Protein AF-A0A7K2KRK4-F1 (afdb_monomer_lite)

Secondary structure (DSSP, 8-state):
--SSSEEEEEEEETTEEEEEEEEEEEEETTTEEEEEEEEES-EEEEEEEEEEEETTEEEEEEEEEEE--SS-S-HHHHHHHHHHHHHHHHHHHHHHHHHH-S---------

Structure (mmCIF, N/CA/C/O backbone):
data_AF-A0A7K2KRK4-F1
#
_entry.id   AF-A0A7K2KRK4-F1
#
loop_
_atom_site.group_PDB
_atom_site.id
_atom_site.type_symbol
_atom_site.label_atom_id
_atom_site.label_alt_id
_atom_site.label_comp_id
_atom_site.label_asym_id
_atom_site.label_entity_id
_atom_site.label_seq_id
_atom_site.pdbx_PDB_ins_code
_atom_site.Cartn_x
_atom_site.Cartn_y
_atom_site.Cartn_z
_atom_site.occupancy
_atom_site.B_iso_or_equiv
_atom_site.auth_seq_id
_atom_site.auth_comp_id
_atom_site.auth_asym_id
_atom_site.auth_atom_id
_atom_site.pdbx_PDB_model_num
ATOM 1 N N . GLN A 1 1 ? 9.416 -8.912 5.246 1.00 77.88 1 GLN A N 1
ATOM 2 C CA . GLN A 1 1 ? 9.826 -7.669 5.927 1.00 77.88 1 GLN A CA 1
ATOM 3 C C . GLN A 1 1 ? 11.284 -7.813 6.342 1.00 77.88 1 GLN A C 1
ATOM 5 O O . GLN A 1 1 ? 11.648 -8.891 6.801 1.00 77.88 1 GLN A O 1
ATOM 10 N N . ARG A 1 2 ? 12.119 -6.809 6.053 1.00 87.75 2 ARG A N 1
ATOM 11 C CA . ARG A 1 2 ? 13.573 -6.811 6.302 1.00 87.75 2 ARG A CA 1
ATOM 12 C C . ARG A 1 2 ? 13.912 -6.095 7.614 1.00 87.75 2 ARG A C 1
ATOM 14 O O . ARG A 1 2 ? 14.716 -6.612 8.379 1.00 87.75 2 ARG A O 1
ATOM 21 N N . THR A 1 3 ? 13.271 -4.956 7.872 1.00 89.94 3 THR A N 1
ATOM 22 C CA . THR A 1 3 ? 13.334 -4.176 9.124 1.00 89.94 3 THR A CA 1
ATOM 23 C C . THR A 1 3 ? 11.935 -3.643 9.462 1.00 89.94 3 THR A C 1
ATOM 25 O O . THR A 1 3 ? 10.981 -3.962 8.750 1.00 89.94 3 THR A O 1
ATOM 28 N N . ASP A 1 4 ? 11.782 -2.832 10.512 1.00 87.56 4 ASP A N 1
ATOM 29 C CA . ASP A 1 4 ? 10.490 -2.215 10.858 1.00 87.56 4 ASP A CA 1
ATOM 30 C C . ASP A 1 4 ? 9.912 -1.383 9.700 1.00 87.56 4 ASP A C 1
ATOM 32 O O . ASP A 1 4 ? 8.710 -1.444 9.455 1.00 87.56 4 ASP A O 1
ATOM 36 N N . THR A 1 5 ? 10.764 -0.709 8.920 1.00 92.31 5 THR A N 1
ATOM 37 C CA . THR A 1 5 ? 10.344 0.149 7.800 1.00 92.31 5 THR A CA 1
ATOM 38 C C . THR A 1 5 ? 10.659 -0.425 6.421 1.00 92.31 5 THR A C 1
ATOM 40 O O . THR A 1 5 ? 10.017 -0.043 5.448 1.00 92.31 5 THR A O 1
ATOM 43 N N . MET A 1 6 ? 11.597 -1.368 6.289 1.00 95.00 6 MET A N 1
ATOM 44 C CA . MET A 1 6 ? 11.993 -1.904 4.982 1.00 95.00 6 MET A CA 1
ATOM 45 C C . MET A 1 6 ? 11.315 -3.234 4.670 1.00 95.00 6 MET A C 1
ATOM 47 O O . MET A 1 6 ? 11.323 -4.197 5.448 1.00 95.00 6 MET A O 1
ATOM 51 N N . THR A 1 7 ? 10.774 -3.327 3.463 1.00 94.38 7 THR A N 1
ATOM 52 C CA . THR A 1 7 ? 10.043 -4.481 2.951 1.00 94.38 7 THR A CA 1
ATOM 53 C C . THR A 1 7 ? 10.620 -4.939 1.617 1.00 94.38 7 THR A C 1
ATOM 55 O O . THR A 1 7 ? 11.178 -4.161 0.854 1.00 94.38 7 THR A O 1
ATOM 58 N N . HIS A 1 8 ? 10.503 -6.238 1.361 1.00 95.00 8 HIS A N 1
ATOM 59 C CA . HIS A 1 8 ? 10.961 -6.874 0.135 1.00 95.00 8 HIS A CA 1
ATOM 60 C C . HIS A 1 8 ? 9.767 -7.587 -0.490 1.00 95.00 8 HIS A C 1
ATOM 62 O O . HIS A 1 8 ? 9.076 -8.335 0.213 1.00 95.00 8 HIS A O 1
ATOM 68 N N . TRP A 1 9 ? 9.529 -7.341 -1.773 1.00 93.38 9 TRP A N 1
ATOM 69 C CA . TRP A 1 9 ? 8.325 -7.751 -2.479 1.00 93.38 9 TRP A CA 1
ATOM 70 C C . TRP A 1 9 ? 8.657 -8.527 -3.743 1.00 93.38 9 TRP A C 1
ATOM 72 O O . TRP A 1 9 ? 9.489 -8.111 -4.540 1.00 93.38 9 TRP A O 1
ATOM 82 N N . VAL A 1 10 ? 7.913 -9.614 -3.945 1.00 92.50 10 VAL A N 1
ATOM 83 C CA . VAL A 1 10 ? 7.863 -10.369 -5.198 1.00 92.50 10 VAL A CA 1
ATOM 84 C C . VAL A 1 10 ? 6.410 -10.365 -5.659 1.00 92.50 10 VAL A C 1
ATOM 86 O O . VAL A 1 10 ? 5.549 -10.990 -5.037 1.00 92.50 10 VAL A O 1
ATOM 89 N N . ALA A 1 11 ? 6.119 -9.633 -6.729 1.00 87.38 11 ALA A N 1
ATOM 90 C CA . ALA A 1 11 ? 4.774 -9.447 -7.259 1.00 87.38 11 ALA A CA 1
ATOM 91 C C . ALA A 1 11 ? 4.659 -10.041 -8.663 1.00 87.38 11 ALA A C 1
ATOM 93 O O . ALA A 1 11 ? 5.544 -9.874 -9.494 1.00 87.38 11 ALA A O 1
ATOM 94 N N . LYS A 1 12 ? 3.543 -10.711 -8.964 1.00 85.88 12 LYS A N 1
ATOM 95 C CA . LYS A 1 12 ? 3.244 -11.178 -10.323 1.00 85.88 12 LYS A CA 1
ATOM 96 C C . LYS A 1 12 ? 2.187 -10.281 -10.951 1.00 85.88 12 LYS A C 1
ATOM 98 O O . LYS A 1 12 ? 1.047 -10.291 -10.495 1.00 85.88 12 LYS A O 1
ATOM 103 N N . VAL A 1 13 ? 2.547 -9.546 -11.999 1.00 78.12 13 VAL A N 1
ATOM 104 C CA . VAL A 1 13 ? 1.663 -8.621 -12.722 1.00 78.12 13 VAL A CA 1
ATOM 105 C C . VAL A 1 13 ? 1.609 -9.024 -14.188 1.00 78.12 13 VAL A C 1
ATOM 107 O O . VAL A 1 13 ? 2.634 -9.141 -14.851 1.00 78.12 13 VAL A O 1
ATOM 110 N N . GLY A 1 14 ? 0.408 -9.295 -14.709 1.00 75.12 14 GLY A N 1
ATOM 111 C CA . GLY A 1 14 ? 0.236 -9.638 -16.128 1.00 75.12 14 GLY A CA 1
ATOM 112 C C . GLY A 1 14 ? 1.020 -10.877 -16.591 1.00 75.12 14 GLY A C 1
ATOM 113 O O . GLY A 1 14 ? 1.342 -10.990 -17.765 1.00 75.12 14 GLY A O 1
ATOM 114 N N . GLY A 1 15 ? 1.352 -11.798 -15.678 1.00 80.31 15 GLY A N 1
ATOM 115 C CA . GLY A 1 15 ? 2.170 -12.980 -15.976 1.00 80.31 15 GLY A CA 1
ATOM 116 C C . GLY A 1 15 ? 3.673 -12.796 -15.746 1.00 80.31 15 GLY A C 1
ATOM 117 O O . GLY A 1 15 ? 4.375 -13.800 -15.664 1.00 80.31 15 GLY A O 1
ATOM 118 N N . VAL A 1 16 ? 4.138 -11.560 -15.558 1.00 82.12 16 VAL A N 1
ATOM 119 C CA . VAL A 1 16 ? 5.539 -11.215 -15.290 1.00 82.12 16 VAL A CA 1
ATOM 120 C C . VAL A 1 16 ? 5.762 -11.112 -13.785 1.00 82.12 16 VAL A C 1
ATOM 122 O O . VAL A 1 16 ? 4.971 -10.484 -13.082 1.00 82.12 16 VAL A O 1
ATOM 125 N N . THR A 1 17 ? 6.821 -11.742 -13.287 1.00 88.12 17 THR A N 1
ATOM 126 C CA . THR A 1 17 ? 7.272 -11.562 -11.902 1.00 88.12 17 THR A CA 1
ATOM 127 C C . THR A 1 17 ? 8.155 -10.326 -11.825 1.00 88.12 17 THR A C 1
ATOM 129 O O . THR A 1 17 ? 8.987 -10.123 -12.703 1.00 88.12 17 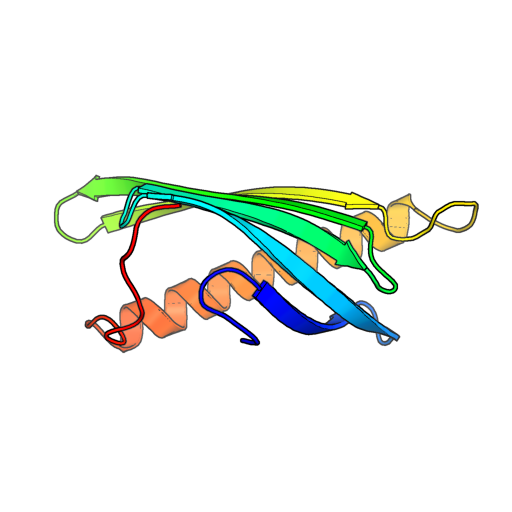THR A O 1
ATOM 132 N N . LYS A 1 18 ? 7.942 -9.516 -10.792 1.00 86.38 18 LYS A N 1
ATOM 133 C CA . LYS A 1 18 ? 8.657 -8.284 -10.495 1.00 86.38 18 LYS A CA 1
ATOM 134 C C . LYS A 1 18 ? 9.117 -8.296 -9.050 1.00 86.38 18 LYS A C 1
ATOM 136 O O . LYS A 1 18 ? 8.319 -8.605 -8.162 1.00 86.38 18 LYS A O 1
ATOM 141 N N . GLU A 1 19 ? 10.371 -7.943 -8.829 1.00 92.38 19 GLU A N 1
ATOM 142 C CA . GLU A 1 19 ? 10.978 -7.895 -7.502 1.00 92.38 19 GLU A CA 1
ATOM 143 C C . GLU A 1 19 ? 11.457 -6.480 -7.168 1.00 92.38 19 GLU A C 1
ATOM 145 O O . GLU A 1 19 ? 12.053 -5.797 -8.006 1.00 92.38 19 GLU A O 1
ATOM 150 N N . PHE A 1 20 ? 11.154 -6.014 -5.955 1.00 92.50 20 PHE A N 1
ATOM 151 C CA . PHE A 1 20 ? 11.566 -4.692 -5.488 1.00 92.50 20 PHE A CA 1
ATOM 152 C C . PHE A 1 20 ? 11.638 -4.596 -3.962 1.00 92.50 20 PHE A C 1
ATOM 154 O O . PHE A 1 20 ? 10.990 -5.346 -3.225 1.00 92.50 20 PHE A O 1
ATOM 161 N N . GLU A 1 21 ? 12.429 -3.641 -3.485 1.00 96.19 21 GLU A N 1
ATOM 162 C CA . GLU A 1 21 ? 12.479 -3.224 -2.088 1.00 96.19 21 GLU A CA 1
ATOM 163 C C . GLU A 1 21 ? 11.747 -1.898 -1.914 1.00 96.19 21 GLU A C 1
ATOM 165 O O . GLU A 1 21 ? 11.833 -1.016 -2.766 1.00 96.19 21 GLU A O 1
ATOM 170 N N . ALA A 1 22 ? 11.035 -1.752 -0.802 1.00 96.75 22 ALA A N 1
ATOM 171 C CA . ALA A 1 22 ? 10.307 -0.538 -0.464 1.00 96.75 22 ALA A CA 1
ATOM 172 C C . ALA A 1 22 ? 10.524 -0.165 1.001 1.00 96.75 22 ALA A C 1
ATOM 174 O O . ALA A 1 22 ? 10.628 -1.040 1.865 1.00 96.75 22 ALA A O 1
ATOM 175 N N . GLU A 1 23 ? 10.541 1.131 1.270 1.00 97.12 23 GLU A N 1
ATOM 176 C CA . GLU A 1 23 ? 10.613 1.704 2.608 1.00 97.12 23 GLU A CA 1
ATOM 177 C C . GLU A 1 23 ? 9.293 2.382 2.965 1.00 97.12 23 GLU A C 1
ATOM 179 O O . GLU A 1 23 ? 8.729 3.124 2.160 1.00 97.12 23 GLU A O 1
ATOM 184 N N . ILE A 1 24 ? 8.815 2.123 4.180 1.00 96.94 24 ILE A N 1
ATOM 185 C CA . ILE A 1 24 ? 7.737 2.865 4.827 1.00 96.94 24 ILE A CA 1
ATOM 186 C C . ILE A 1 24 ? 8.316 4.209 5.262 1.00 96.94 24 ILE A C 1
ATOM 188 O O . ILE A 1 24 ? 9.190 4.256 6.125 1.00 96.94 24 ILE A O 1
ATOM 192 N N . THR A 1 25 ? 7.833 5.286 4.650 1.00 97.62 25 THR A N 1
ATOM 193 C CA . THR A 1 25 ? 8.299 6.657 4.899 1.00 97.62 25 THR A CA 1
ATOM 194 C C . THR A 1 25 ? 7.469 7.382 5.949 1.00 97.62 25 THR A C 1
ATOM 196 O O . THR A 1 25 ? 7.942 8.355 6.521 1.00 97.62 25 THR A O 1
ATOM 199 N N . GLU A 1 26 ? 6.243 6.919 6.194 1.00 96.81 26 GLU A N 1
ATOM 200 C CA . GLU A 1 26 ? 5.390 7.398 7.276 1.00 96.81 26 GLU A CA 1
ATOM 201 C C . GLU A 1 26 ? 4.466 6.267 7.722 1.00 96.81 26 GLU A C 1
ATOM 203 O O . GLU A 1 26 ? 3.866 5.571 6.891 1.00 96.81 26 GLU A O 1
ATOM 208 N N . GLN A 1 27 ? 4.314 6.119 9.033 1.00 95.81 27 GLN A N 1
ATOM 209 C CA . GLN A 1 27 ? 3.294 5.268 9.622 1.00 95.81 27 GLN A CA 1
ATOM 210 C C . GLN A 1 27 ? 2.649 6.002 10.787 1.00 95.81 27 GLN A C 1
ATOM 212 O O . GLN A 1 27 ? 3.312 6.332 11.763 1.00 95.81 27 GLN A O 1
ATOM 217 N N . ILE A 1 28 ? 1.337 6.179 10.700 1.00 95.62 28 ILE A N 1
ATOM 218 C CA . ILE A 1 28 ? 0.498 6.629 11.804 1.00 95.62 28 ILE A CA 1
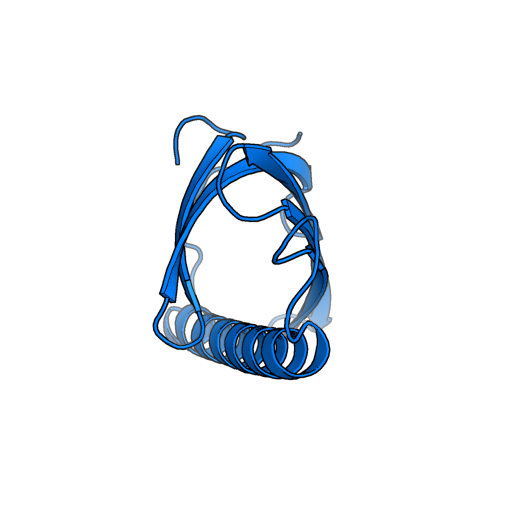ATOM 219 C C . ILE A 1 28 ? -0.521 5.511 12.034 1.00 95.62 28 ILE A C 1
ATOM 221 O O . ILE A 1 28 ? -1.362 5.269 11.154 1.00 95.62 28 ILE A O 1
ATOM 225 N N . PRO A 1 29 ? -0.425 4.769 13.155 1.00 91.69 29 PRO A N 1
ATOM 226 C CA . PRO A 1 29 ? -1.322 3.659 13.447 1.00 91.69 29 PRO A CA 1
ATOM 227 C C . PRO A 1 29 ? -2.790 4.045 13.269 1.00 91.69 29 PRO A C 1
ATOM 229 O O . PRO A 1 29 ? -3.215 5.115 13.682 1.00 91.69 29 PRO A O 1
ATOM 232 N N . ASP A 1 30 ? -3.560 3.160 12.637 1.00 89.62 30 ASP A N 1
ATOM 233 C CA . ASP A 1 30 ? -4.994 3.333 12.371 1.00 89.62 30 ASP A CA 1
ATOM 234 C C . ASP A 1 30 ? -5.374 4.538 11.473 1.00 89.62 30 ASP A C 1
ATOM 236 O O . ASP A 1 30 ? -6.561 4.738 11.204 1.00 89.62 30 ASP A O 1
ATOM 240 N N . GLU A 1 31 ? -4.400 5.285 10.933 1.00 94.69 31 GLU A N 1
ATOM 241 C CA . GLU A 1 31 ? -4.635 6.475 10.102 1.00 94.69 31 GLU A CA 1
ATOM 242 C C . GLU A 1 31 ? -3.995 6.380 8.714 1.00 94.69 31 GLU A C 1
ATOM 244 O O . GLU A 1 31 ? -4.685 6.558 7.701 1.00 94.69 31 GLU A O 1
ATOM 249 N N . ARG A 1 32 ? -2.687 6.098 8.633 1.00 96.38 32 ARG A N 1
ATOM 250 C CA . ARG A 1 32 ? -1.940 6.185 7.371 1.00 96.38 32 ARG A CA 1
ATOM 251 C C . ARG A 1 32 ? -0.686 5.318 7.349 1.00 96.38 32 ARG A C 1
ATOM 253 O O . ARG A 1 32 ? 0.035 5.221 8.334 1.00 96.38 32 ARG A O 1
ATOM 260 N N . VAL A 1 33 ? -0.397 4.749 6.180 1.00 97.25 33 VAL A N 1
ATOM 261 C CA . VAL A 1 33 ? 0.921 4.191 5.848 1.00 97.25 33 VAL A CA 1
ATOM 262 C C . VAL A 1 33 ? 1.324 4.703 4.470 1.00 97.25 33 VAL A C 1
ATOM 264 O O . VAL A 1 33 ? 0.567 4.537 3.510 1.00 97.25 33 VAL A O 1
ATOM 267 N N . ALA A 1 34 ? 2.496 5.324 4.369 1.00 98.00 34 ALA A N 1
ATOM 268 C CA . ALA A 1 34 ? 3.088 5.776 3.115 1.00 98.00 34 ALA A CA 1
ATOM 269 C C . ALA A 1 34 ? 4.408 5.048 2.852 1.00 98.00 34 ALA A C 1
ATOM 271 O O . ALA A 1 34 ? 5.122 4.681 3.784 1.00 98.00 34 ALA A O 1
ATOM 272 N N . TRP A 1 35 ? 4.724 4.822 1.580 1.00 97.75 35 TRP A N 1
ATOM 273 C CA . TRP A 1 35 ? 5.948 4.136 1.182 1.00 97.75 35 TRP A CA 1
ATOM 274 C C . TRP A 1 35 ? 6.478 4.622 -0.164 1.00 97.75 35 TRP A C 1
ATOM 276 O O . TRP A 1 35 ? 5.754 5.225 -0.961 1.00 97.75 35 TRP A O 1
ATOM 286 N N . THR A 1 36 ? 7.736 4.279 -0.431 1.00 96.81 36 THR A N 1
ATOM 287 C CA . THR A 1 36 ? 8.389 4.425 -1.736 1.00 96.81 36 THR A CA 1
ATOM 288 C C . THR A 1 36 ? 9.284 3.223 -2.024 1.00 96.81 36 THR A C 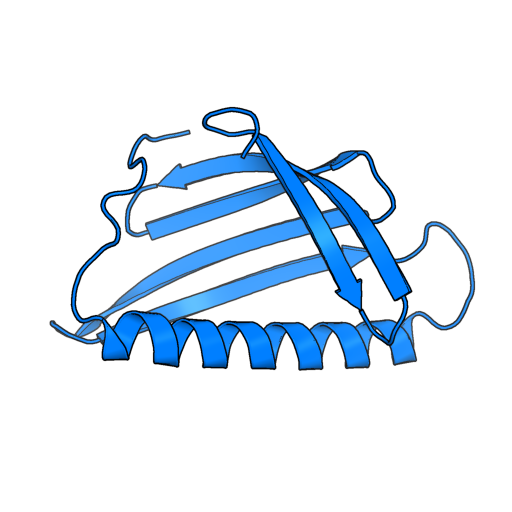1
ATOM 290 O O . THR A 1 36 ? 9.837 2.620 -1.102 1.00 96.81 36 THR A O 1
ATOM 293 N N . THR A 1 37 ? 9.445 2.858 -3.296 1.00 94.94 37 THR A N 1
ATOM 294 C CA . THR A 1 37 ? 10.483 1.909 -3.716 1.00 94.94 37 THR A CA 1
ATOM 295 C C . THR A 1 37 ? 11.869 2.475 -3.378 1.00 94.94 37 THR A C 1
ATOM 297 O O . THR A 1 37 ? 12.132 3.653 -3.610 1.00 94.94 37 THR A O 1
ATOM 300 N N . LEU A 1 38 ? 12.764 1.627 -2.867 1.00 94.81 38 LEU A N 1
ATOM 301 C CA . LEU A 1 38 ? 14.195 1.909 -2.721 1.00 94.81 38 LEU A CA 1
ATOM 302 C C . LEU A 1 38 ? 15.015 1.387 -3.908 1.00 94.81 38 LEU A C 1
ATOM 304 O O . LEU A 1 38 ? 15.952 2.040 -4.362 1.00 94.81 38 LEU A O 1
ATOM 308 N N . SER A 1 39 ? 14.706 0.175 -4.374 1.00 91.56 39 SER A N 1
ATOM 309 C CA . SER A 1 39 ? 15.411 -0.489 -5.471 1.00 91.56 39 SER A CA 1
ATOM 310 C C . SER A 1 39 ? 14.558 -1.587 -6.119 1.00 91.56 39 SER A C 1
ATOM 312 O O . SER A 1 39 ? 13.571 -2.039 -5.539 1.00 91.56 39 SER A O 1
ATOM 314 N N . GLY A 1 40 ? 14.952 -2.044 -7.309 1.00 88.62 40 GLY A N 1
ATOM 315 C CA . GLY A 1 40 ? 14.333 -3.179 -8.000 1.00 88.62 40 GLY A CA 1
ATOM 316 C C . GLY A 1 40 ? 13.762 -2.825 -9.367 1.00 88.62 40 GLY A C 1
ATOM 317 O O . GLY A 1 40 ? 14.139 -1.832 -9.980 1.00 88.62 40 GLY A O 1
ATOM 318 N N . GLU A 1 41 ? 12.863 -3.673 -9.858 1.00 86.00 41 GLU A N 1
ATOM 319 C CA . GLU A 1 41 ? 12.312 -3.582 -11.216 1.00 86.00 41 GLU A CA 1
ATOM 320 C C . GLU A 1 41 ? 11.107 -2.642 -11.355 1.00 86.00 41 GLU A C 1
ATOM 322 O O . GLU A 1 41 ? 10.540 -2.544 -12.443 1.00 86.00 41 GLU A O 1
ATOM 327 N N . VAL A 1 42 ? 10.645 -2.041 -10.258 1.00 84.06 42 VAL A N 1
ATOM 328 C CA . VAL A 1 42 ? 9.393 -1.278 -10.201 1.00 84.06 42 VAL A CA 1
ATOM 329 C C . VAL A 1 42 ? 9.604 -0.009 -9.397 1.00 84.06 42 VAL A C 1
ATOM 331 O O . VAL A 1 42 ? 9.872 -0.085 -8.199 1.00 84.06 42 VAL A O 1
ATOM 334 N N . GLU A 1 43 ? 9.374 1.144 -10.013 1.00 88.12 43 GLU A N 1
ATOM 335 C CA . GLU A 1 43 ? 9.306 2.411 -9.298 1.00 88.12 43 GLU A CA 1
ATOM 336 C C . GLU A 1 43 ? 7.850 2.692 -8.922 1.00 88.12 43 GLU A C 1
ATOM 338 O O . GLU A 1 43 ? 6.968 2.813 -9.773 1.00 88.12 43 GLU A O 1
ATOM 343 N N . GLN A 1 44 ? 7.568 2.713 -7.622 1.00 90.31 44 GLN A N 1
ATOM 344 C CA . GLN A 1 44 ? 6.247 3.039 -7.115 1.00 90.31 44 GLN A CA 1
ATOM 345 C C . GLN A 1 44 ? 6.333 3.803 -5.801 1.00 90.31 44 GLN A C 1
ATOM 347 O O . GLN A 1 44 ? 7.232 3.595 -4.983 1.00 90.31 44 GLN A O 1
ATOM 352 N N . ALA A 1 45 ? 5.332 4.636 -5.576 1.00 95.31 45 ALA A N 1
ATOM 353 C CA . ALA A 1 45 ? 5.089 5.259 -4.293 1.00 95.31 45 ALA A CA 1
ATOM 354 C C . ALA A 1 45 ? 3.598 5.195 -4.005 1.00 95.31 45 ALA A C 1
ATOM 356 O O . ALA A 1 45 ? 2.762 5.276 -4.906 1.00 95.31 45 ALA A O 1
ATOM 357 N N . GLY A 1 46 ? 3.245 5.037 -2.742 1.00 96.25 46 GLY A N 1
ATOM 358 C CA . GLY A 1 46 ? 1.850 4.898 -2.385 1.00 96.25 46 GLY A CA 1
ATOM 359 C C . GLY A 1 46 ? 1.554 5.380 -0.991 1.00 96.25 46 GLY A C 1
ATOM 360 O O . GLY A 1 46 ? 2.429 5.530 -0.141 1.00 96.25 46 GLY A O 1
ATOM 361 N N . VAL A 1 47 ? 0.272 5.626 -0.780 1.00 98.06 47 VAL A N 1
ATOM 362 C CA . VAL A 1 47 ? -0.286 5.885 0.532 1.00 98.06 47 VAL A CA 1
ATOM 363 C C . VAL A 1 47 ? -1.594 5.129 0.664 1.00 98.06 47 VAL A C 1
ATOM 365 O O . VAL A 1 47 ? -2.475 5.203 -0.198 1.00 98.06 47 VAL A O 1
ATOM 368 N N . VAL A 1 48 ? -1.727 4.416 1.775 1.00 97.38 48 VAL A N 1
ATOM 369 C CA . VAL A 1 48 ? -3.009 3.911 2.247 1.00 97.38 48 VAL A CA 1
ATOM 370 C C . VAL A 1 48 ? -3.468 4.757 3.424 1.00 97.38 48 VAL A C 1
ATOM 372 O O . VAL A 1 48 ? -2.697 5.016 4.346 1.00 97.38 48 VAL A O 1
ATOM 375 N N . THR A 1 49 ? -4.720 5.201 3.388 1.00 97.62 49 THR A N 1
ATOM 376 C CA . THR A 1 49 ? -5.366 5.900 4.500 1.00 97.62 49 THR A CA 1
ATOM 377 C C . THR A 1 49 ? -6.579 5.131 4.990 1.00 97.62 49 THR A C 1
ATOM 379 O O . THR A 1 49 ? -7.296 4.477 4.220 1.00 97.62 49 THR A O 1
ATOM 382 N N . PHE A 1 50 ? -6.820 5.238 6.288 1.00 95.94 50 PHE A N 1
ATOM 383 C CA . PHE A 1 50 ? -7.914 4.593 6.987 1.00 95.94 50 PHE A CA 1
ATOM 384 C C . PHE A 1 50 ? -8.829 5.675 7.551 1.00 95.94 50 PHE A C 1
ATOM 386 O O . PHE A 1 50 ? -8.403 6.581 8.257 1.00 95.94 50 PHE A O 1
ATOM 393 N N . HIS A 1 51 ? -10.111 5.600 7.209 1.00 95.62 51 HIS A N 1
ATOM 394 C CA . HIS A 1 51 ? -11.106 6.556 7.673 1.00 95.62 51 HIS A CA 1
ATOM 395 C C . HIS A 1 51 ? -12.222 5.813 8.386 1.00 95.62 51 HIS A C 1
ATOM 397 O O . HIS A 1 51 ? -12.935 5.010 7.774 1.00 95.62 51 HIS A O 1
ATOM 403 N N . ARG A 1 52 ? -12.411 6.106 9.671 1.00 94.44 52 ARG A N 1
ATOM 404 C CA . ARG A 1 52 ? -13.572 5.625 10.416 1.00 94.44 52 ARG A CA 1
ATOM 405 C C . ARG A 1 52 ? -14.844 6.203 9.797 1.00 94.44 52 ARG A C 1
ATOM 407 O O . ARG A 1 52 ? -14.974 7.417 9.666 1.00 94.44 52 ARG A O 1
ATOM 414 N N . LEU A 1 53 ? -15.774 5.332 9.421 1.00 95.38 53 LEU A N 1
ATOM 415 C CA . LEU A 1 53 ? -17.113 5.728 8.983 1.00 95.38 53 LEU A CA 1
ATOM 416 C C . LEU A 1 53 ? -18.131 5.536 10.109 1.00 95.38 53 LEU A C 1
ATOM 418 O O . LEU A 1 53 ? -18.945 6.416 10.356 1.00 95.38 53 LEU A O 1
ATOM 422 N N . GLU A 1 54 ? -18.070 4.391 10.792 1.00 94.06 54 GLU A N 1
ATOM 423 C CA . GLU A 1 54 ? -18.954 4.000 11.899 1.00 94.06 54 GLU A CA 1
ATOM 424 C C . GLU A 1 54 ? -18.146 3.152 12.903 1.00 94.06 54 GLU A C 1
ATOM 426 O O . GLU A 1 54 ? -16.943 2.967 12.729 1.00 94.06 54 GLU A O 1
ATOM 431 N N . GLU A 1 55 ? -18.773 2.637 13.965 1.00 88.06 55 GLU A N 1
ATOM 432 C CA . GLU A 1 55 ? -18.088 1.820 14.984 1.00 88.06 55 GLU A CA 1
ATOM 433 C C . GLU A 1 55 ? -17.393 0.580 14.407 1.00 88.06 55 GLU A C 1
ATOM 435 O O . GLU A 1 55 ? -16.237 0.331 14.728 1.00 88.06 55 GLU A O 1
ATOM 440 N N . ASN A 1 56 ? -18.058 -0.130 13.492 1.00 87.31 56 ASN A N 1
ATOM 441 C CA . ASN A 1 56 ? -17.548 -1.355 12.868 1.00 87.31 56 ASN A CA 1
ATOM 442 C C . ASN A 1 56 ? -17.337 -1.186 11.356 1.00 87.31 56 ASN A C 1
ATOM 444 O O . ASN A 1 56 ? -17.507 -2.130 10.584 1.00 87.31 56 ASN A O 1
ATOM 448 N N . ARG A 1 57 ? -17.036 0.039 10.903 1.00 92.25 57 ARG A N 1
ATOM 449 C CA . ARG A 1 57 ? -16.908 0.345 9.475 1.00 92.25 57 ARG A CA 1
ATOM 450 C C . ARG A 1 57 ? -15.773 1.323 9.206 1.00 92.25 57 ARG A C 1
ATOM 452 O O . ARG A 1 57 ? -15.837 2.486 9.602 1.00 92.25 57 ARG A O 1
ATOM 459 N N . THR A 1 58 ? -14.804 0.868 8.419 1.00 94.12 58 THR A N 1
ATOM 460 C CA . THR A 1 58 ? -13.650 1.661 7.982 1.00 94.12 58 THR A CA 1
ATOM 461 C C . THR A 1 58 ? -13.618 1.747 6.464 1.00 94.12 58 THR A C 1
ATOM 463 O O . THR A 1 58 ? -13.812 0.757 5.757 1.00 94.12 58 THR A O 1
ATOM 466 N N . LYS A 1 59 ? -13.363 2.945 5.942 1.00 95.06 59 LYS A N 1
ATOM 467 C CA . LYS A 1 59 ? -13.031 3.165 4.539 1.00 95.06 59 LYS A CA 1
ATOM 468 C C . LYS A 1 59 ? -11.518 3.151 4.391 1.00 95.06 59 LYS A C 1
ATOM 470 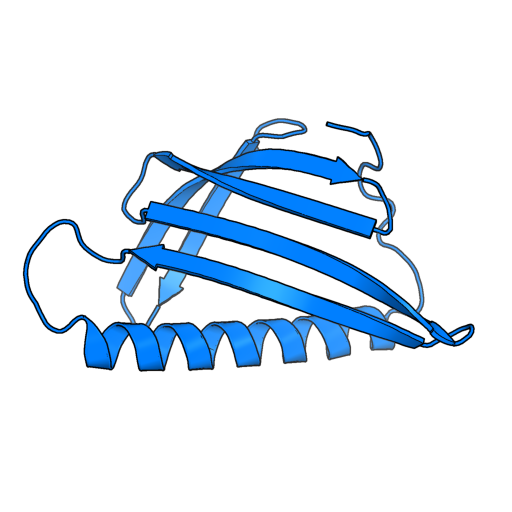O O . LYS A 1 59 ? -10.838 3.995 4.962 1.00 95.06 59 LYS A O 1
ATOM 475 N N . VAL A 1 60 ? -11.026 2.225 3.579 1.00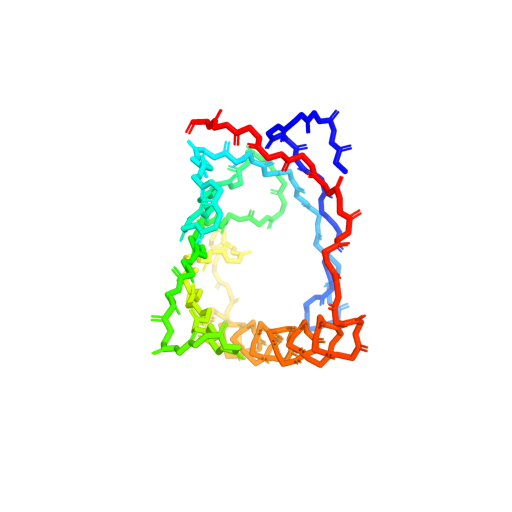 95.62 60 VAL A N 1
ATOM 476 C CA . VAL A 1 60 ? -9.624 2.175 3.162 1.00 95.62 60 VAL A CA 1
ATOM 477 C C . VAL A 1 60 ? -9.505 2.868 1.811 1.00 95.62 60 VAL A C 1
ATOM 479 O O . VAL A 1 60 ? -10.266 2.562 0.888 1.00 95.62 60 VAL A O 1
ATOM 482 N N . MET A 1 61 ? -8.582 3.815 1.690 1.00 96.19 61 MET A N 1
ATOM 483 C CA . MET A 1 61 ? -8.261 4.468 0.424 1.00 96.19 61 MET A CA 1
ATOM 484 C C . MET A 1 61 ? -6.804 4.215 0.082 1.00 96.19 61 MET A C 1
ATOM 486 O O . MET A 1 61 ? -5.935 4.442 0.908 1.00 96.19 61 MET A O 1
ATOM 490 N N . LEU A 1 62 ? -6.555 3.764 -1.143 1.00 96.25 62 LEU A N 1
ATOM 491 C CA . LEU A 1 62 ? -5.217 3.597 -1.691 1.00 96.25 62 LEU A CA 1
ATOM 492 C C . LEU A 1 62 ? -5.016 4.623 -2.800 1.00 96.25 62 LEU A C 1
ATOM 494 O O . LEU A 1 62 ? -5.809 4.677 -3.744 1.00 96.25 62 LEU A O 1
ATOM 498 N N . GLN A 1 63 ? -3.945 5.397 -2.694 1.00 95.81 63 GLN A N 1
ATOM 499 C CA . GLN A 1 63 ? -3.387 6.160 -3.800 1.00 95.81 63 GLN A CA 1
ATOM 500 C C . GLN A 1 63 ? -2.039 5.544 -4.142 1.00 95.81 63 GLN A C 1
ATOM 502 O O . GLN A 1 63 ? -1.241 5.270 -3.248 1.00 95.81 63 GLN A O 1
ATOM 507 N N . LEU A 1 64 ? -1.823 5.290 -5.425 1.00 93.25 64 LEU A N 1
ATOM 508 C CA . LEU A 1 64 ? -0.611 4.659 -5.909 1.00 93.25 64 LEU A CA 1
ATOM 509 C C . LEU A 1 64 ? -0.128 5.392 -7.153 1.00 93.25 64 LEU A C 1
ATOM 511 O O . LEU A 1 64 ? -0.882 5.515 -8.121 1.00 93.25 64 LEU A O 1
ATOM 515 N N . ASP A 1 65 ? 1.119 5.832 -7.100 1.00 90.50 65 ASP A N 1
ATOM 516 C CA . ASP A 1 65 ? 1.917 6.191 -8.257 1.00 90.50 65 ASP A CA 1
ATOM 517 C C . ASP A 1 65 ? 2.767 4.984 -8.661 1.00 90.50 65 ASP A C 1
ATOM 519 O O . ASP A 1 65 ? 3.314 4.275 -7.812 1.00 90.50 65 ASP A O 1
ATOM 523 N N . TYR A 1 66 ? 2.806 4.697 -9.954 1.00 84.44 66 TYR A N 1
ATOM 524 C CA . TYR A 1 66 ? 3.399 3.477 -10.482 1.00 84.44 66 TYR A CA 1
ATOM 525 C C . TYR A 1 66 ? 3.982 3.739 -11.864 1.00 84.44 66 TYR A C 1
ATOM 527 O O . TYR A 1 66 ? 3.234 3.958 -12.824 1.00 84.44 66 TYR A O 1
ATOM 535 N N . ASP A 1 67 ? 5.304 3.631 -11.961 1.00 80.06 67 ASP A N 1
ATOM 536 C CA . ASP A 1 67 ? 6.035 3.623 -13.218 1.00 80.06 67 ASP A CA 1
ATOM 537 C C . ASP A 1 67 ? 6.609 2.212 -13.472 1.00 80.06 67 ASP A C 1
ATOM 539 O O . ASP A 1 67 ? 7.554 1.776 -12.803 1.00 80.06 67 ASP A O 1
ATOM 543 N N . PRO A 1 68 ? 6.011 1.437 -14.401 1.00 64.12 68 PRO A N 1
ATOM 544 C CA . PRO A 1 68 ? 6.460 0.082 -14.693 1.00 64.12 68 PRO A CA 1
ATOM 545 C C . PRO A 1 68 ? 7.798 0.008 -15.428 1.00 64.12 68 PRO A C 1
ATOM 547 O O . PRO A 1 68 ? 8.415 -1.053 -15.386 1.00 64.12 68 PRO A O 1
ATOM 550 N N . ASP A 1 69 ? 8.197 1.048 -16.169 1.00 65.31 69 ASP A N 1
ATOM 551 C CA . ASP A 1 69 ? 9.318 0.974 -17.106 1.00 65.31 69 ASP A CA 1
ATOM 552 C C . ASP A 1 69 ? 9.888 2.369 -17.396 1.00 65.31 69 ASP A C 1
ATOM 554 O O . ASP A 1 69 ? 9.298 3.155 -18.144 1.00 65.31 69 ASP A O 1
ATOM 558 N N . GLY A 1 70 ? 11.113 2.623 -16.936 1.00 55.28 70 GLY A N 1
ATOM 559 C CA . GLY A 1 70 ? 11.918 3.756 -17.383 1.00 55.28 70 GLY A CA 1
ATOM 560 C C . GLY A 1 70 ? 12.302 3.641 -18.864 1.00 55.28 70 GLY A C 1
ATOM 561 O O . GLY A 1 70 ? 13.453 3.363 -19.158 1.00 55.28 70 GLY A O 1
ATOM 562 N N . PHE A 1 71 ? 11.359 3.909 -19.777 1.00 48.28 71 PHE A N 1
ATOM 563 C CA . PHE A 1 71 ? 11.425 3.932 -21.253 1.00 48.28 71 PHE A CA 1
ATOM 564 C C . PHE A 1 71 ? 10.825 2.708 -22.005 1.00 48.28 71 PHE A C 1
ATOM 566 O O . PHE A 1 71 ? 11.493 1.714 -22.262 1.00 48.28 71 PHE A O 1
ATOM 573 N N . LYS A 1 72 ? 9.610 2.920 -22.555 1.00 52.50 72 LYS A N 1
ATOM 574 C CA . LYS A 1 72 ? 9.251 2.821 -24.002 1.00 52.50 72 LYS A CA 1
ATOM 575 C C . LYS A 1 72 ? 8.234 1.813 -24.566 1.00 52.50 72 LYS A C 1
ATOM 577 O O . LYS A 1 72 ? 7.854 2.061 -25.706 1.00 52.50 72 LYS A O 1
ATOM 582 N N . GLU A 1 73 ? 7.654 0.826 -23.879 1.00 49.28 73 GLU A N 1
ATOM 583 C CA . GLU A 1 73 ? 6.597 0.009 -24.538 1.00 49.28 73 GLU A CA 1
ATOM 584 C C . GLU A 1 73 ? 5.341 -0.287 -23.689 1.00 49.28 73 GLU A C 1
ATOM 586 O O . GLU A 1 73 ? 5.395 -0.901 -22.620 1.00 49.28 73 GLU A O 1
ATOM 591 N N . ASN A 1 74 ? 4.187 0.127 -24.243 1.00 61.47 74 ASN A N 1
ATOM 592 C CA . ASN A 1 74 ? 2.797 -0.168 -23.848 1.00 61.47 74 ASN A CA 1
ATOM 593 C C . ASN A 1 74 ? 2.389 0.187 -22.405 1.00 61.47 74 ASN A C 1
ATOM 595 O O . ASN A 1 74 ? 1.777 -0.614 -21.697 1.00 61.47 74 ASN A O 1
ATOM 599 N N . VAL A 1 75 ? 2.665 1.428 -21.992 1.00 62.19 75 VAL A N 1
ATOM 600 C CA . VAL A 1 75 ? 2.293 1.971 -20.669 1.00 62.19 75 VAL A CA 1
ATOM 601 C C . VAL A 1 75 ? 0.779 1.869 -20.400 1.00 62.19 75 VAL A C 1
ATOM 603 O O . VAL A 1 75 ? 0.374 1.464 -19.314 1.00 62.19 75 VAL A O 1
ATOM 606 N N . GLY A 1 76 ? -0.075 2.162 -21.390 1.00 64.00 76 GLY A N 1
ATOM 607 C CA . GLY A 1 76 ? -1.537 2.180 -21.213 1.00 64.00 76 GLY A CA 1
ATOM 608 C C . GLY A 1 76 ? -2.149 0.825 -20.830 1.00 64.00 76 GLY A C 1
ATOM 609 O O . GLY A 1 76 ? -2.892 0.733 -19.850 1.00 64.00 76 GLY A O 1
ATOM 610 N N . ASP A 1 77 ? -1.798 -0.240 -21.555 1.00 66.75 77 ASP A N 1
ATOM 611 C CA . ASP A 1 77 ? -2.314 -1.589 -21.285 1.00 66.75 77 ASP A CA 1
ATOM 612 C C . ASP A 1 77 ? -1.816 -2.125 -19.933 1.00 66.75 77 ASP A C 1
ATOM 614 O O . ASP A 1 77 ? -2.573 -2.750 -19.181 1.00 66.75 77 ASP A O 1
ATOM 618 N N . LYS A 1 78 ? -0.560 -1.819 -19.574 1.00 71.62 78 LYS A N 1
ATOM 619 C CA . LYS A 1 78 ? 0.035 -2.189 -18.281 1.00 71.62 78 LYS A CA 1
ATOM 620 C C . LYS A 1 78 ? -0.666 -1.496 -17.112 1.00 71.62 78 LYS A C 1
ATOM 622 O O . LYS A 1 78 ? -1.036 -2.171 -16.151 1.00 71.62 78 LYS A O 1
ATOM 627 N N . LEU A 1 79 ? -0.939 -0.192 -17.210 1.00 76.62 79 LEU A N 1
ATOM 628 C CA . LEU A 1 79 ? -1.654 0.557 -16.168 1.00 76.62 79 LEU A CA 1
ATOM 629 C C . LEU A 1 79 ? -3.063 -0.002 -15.912 1.00 76.62 79 LEU A C 1
ATOM 631 O O . LEU A 1 79 ? -3.482 -0.134 -14.759 1.00 76.62 79 LEU A O 1
ATOM 635 N N . GLY A 1 80 ? -3.788 -0.388 -16.968 1.00 82.25 80 GLY A N 1
ATOM 636 C CA . GLY A 1 80 ? -5.102 -1.025 -16.838 1.00 82.25 80 GLY A CA 1
ATOM 637 C C . GLY A 1 80 ? -5.050 -2.357 -16.076 1.00 82.25 80 GLY A C 1
ATOM 638 O O . GLY A 1 80 ? -5.882 -2.609 -15.196 1.00 82.25 80 GLY A O 1
ATOM 639 N N . LEU A 1 81 ? -4.050 -3.194 -16.370 1.00 83.62 81 LEU A N 1
ATOM 640 C CA . LEU A 1 81 ? -3.831 -4.470 -15.682 1.00 83.62 81 LEU A CA 1
ATOM 641 C C . LEU A 1 81 ? -3.466 -4.276 -14.206 1.00 83.62 81 LEU A C 1
ATOM 643 O O . LEU A 1 81 ? -4.066 -4.928 -13.348 1.00 83.62 81 LEU A O 1
ATOM 647 N N . VAL A 1 82 ? -2.548 -3.353 -13.914 1.00 84.31 82 VAL A N 1
ATOM 648 C CA . VAL A 1 82 ? -2.112 -3.010 -12.550 1.00 84.31 82 VAL A CA 1
ATOM 649 C C . VAL A 1 82 ? -3.294 -2.515 -11.722 1.00 84.31 82 VAL A C 1
ATOM 651 O O . VAL A 1 82 ? -3.573 -3.054 -10.650 1.00 84.31 82 VAL A O 1
ATOM 654 N N . LYS A 1 83 ? -4.083 -1.577 -12.258 1.00 87.75 83 LYS A N 1
ATOM 655 C CA . LYS A 1 83 ? -5.288 -1.070 -11.589 1.00 87.75 83 LYS A CA 1
ATOM 656 C C . LYS A 1 83 ? -6.284 -2.187 -11.267 1.00 87.75 83 LYS A C 1
ATOM 658 O O . LYS A 1 83 ? -6.839 -2.226 -10.164 1.00 87.75 83 LYS A O 1
ATOM 663 N N . ARG A 1 84 ? -6.523 -3.106 -12.212 1.00 89.88 84 ARG A N 1
ATOM 664 C CA . ARG A 1 84 ? -7.425 -4.252 -12.003 1.00 89.88 84 ARG A CA 1
ATOM 665 C C . ARG A 1 84 ? -6.906 -5.183 -10.910 1.00 89.88 84 ARG A C 1
ATOM 667 O O . ARG A 1 84 ? -7.697 -5.641 -10.087 1.00 89.88 84 ARG A O 1
ATOM 674 N N . GLN A 1 85 ? -5.604 -5.453 -10.902 1.00 89.38 85 GLN A N 1
ATOM 675 C CA . GLN A 1 85 ? -4.963 -6.298 -9.902 1.00 89.38 85 GLN A CA 1
ATOM 676 C C . GLN A 1 85 ? -5.081 -5.699 -8.500 1.00 89.38 85 GLN A C 1
ATOM 678 O O . GLN A 1 85 ? -5.655 -6.354 -7.632 1.00 89.38 85 GLN A O 1
ATOM 683 N N . ILE A 1 86 ? -4.689 -4.433 -8.328 1.00 90.75 86 ILE A N 1
ATOM 684 C CA . ILE A 1 86 ? -4.788 -3.694 -7.059 1.00 90.75 86 ILE A CA 1
ATOM 685 C C . ILE A 1 86 ? -6.226 -3.670 -6.539 1.00 90.75 86 ILE A C 1
ATOM 687 O O . ILE A 1 86 ? -6.482 -3.928 -5.366 1.00 90.75 86 ILE A O 1
ATOM 691 N N . THR A 1 87 ? -7.195 -3.408 -7.419 1.00 92.81 87 THR A N 1
ATOM 692 C CA . THR A 1 87 ? -8.617 -3.430 -7.040 1.00 92.81 87 THR A CA 1
ATOM 693 C C . THR A 1 87 ? -9.036 -4.811 -6.529 1.00 92.81 87 THR A C 1
ATOM 695 O O . THR A 1 87 ? -9.811 -4.917 -5.579 1.00 92.81 87 THR A O 1
ATOM 698 N N . GLY A 1 88 ? -8.541 -5.882 -7.154 1.00 94.25 88 GLY A N 1
ATOM 699 C CA . GLY A 1 88 ? -8.762 -7.248 -6.691 1.00 94.25 88 GLY A CA 1
ATOM 700 C C . GLY A 1 88 ? -8.082 -7.540 -5.351 1.00 94.25 88 GLY A C 1
ATOM 701 O O . GLY A 1 88 ? -8.697 -8.174 -4.498 1.00 94.25 88 GLY A O 1
ATOM 702 N N . ASP A 1 89 ? -6.851 -7.065 -5.152 1.00 92.25 89 ASP A N 1
ATOM 703 C CA . ASP A 1 89 ? -6.102 -7.225 -3.900 1.00 92.25 89 ASP A CA 1
ATOM 704 C C . ASP A 1 89 ? -6.802 -6.526 -2.732 1.00 92.25 89 ASP A C 1
ATOM 706 O O . ASP A 1 89 ? -6.990 -7.138 -1.685 1.00 92.25 89 ASP A O 1
ATOM 710 N N . LEU A 1 90 ? -7.299 -5.301 -2.929 1.00 94.00 90 LEU A N 1
ATOM 711 C CA . LEU A 1 90 ? -8.070 -4.583 -1.908 1.00 94.00 90 LEU A CA 1
ATOM 712 C C . LEU A 1 90 ? -9.375 -5.305 -1.538 1.00 94.00 90 LEU A C 1
ATOM 714 O O . LEU A 1 90 ? -9.761 -5.313 -0.370 1.00 94.00 90 LEU A O 1
ATOM 718 N N . LYS A 1 91 ? -10.050 -5.941 -2.507 1.00 95.50 91 LYS A N 1
ATOM 719 C CA . LYS A 1 91 ? -11.244 -6.761 -2.232 1.00 95.50 91 LYS A CA 1
ATOM 720 C C . LYS A 1 91 ? -10.903 -8.002 -1.410 1.00 95.50 91 LYS A C 1
ATOM 722 O O . LYS A 1 91 ? -11.557 -8.247 -0.404 1.00 95.50 91 LYS A O 1
ATOM 727 N N . ARG A 1 92 ? -9.851 -8.733 -1.791 1.00 94.38 92 ARG A N 1
ATOM 728 C CA . ARG A 1 92 ? -9.373 -9.903 -1.035 1.00 94.38 92 ARG A CA 1
ATOM 729 C C . ARG A 1 92 ? -8.928 -9.528 0.374 1.00 94.38 92 ARG A C 1
ATOM 731 O O . ARG A 1 92 ? -9.219 -10.252 1.316 1.00 94.38 92 ARG A O 1
ATOM 738 N N . PHE A 1 93 ? -8.245 -8.394 0.526 1.00 91.44 93 PHE A N 1
ATOM 739 C CA . PHE A 1 93 ? -7.845 -7.884 1.833 1.00 91.44 93 PHE A CA 1
ATOM 740 C C . PHE A 1 93 ? -9.062 -7.580 2.713 1.00 91.44 93 PHE A C 1
ATOM 742 O O . PHE A 1 93 ? -9.086 -7.998 3.868 1.00 91.44 93 PHE A O 1
ATOM 749 N N . LYS A 1 94 ? -10.083 -6.910 2.159 1.00 92.12 94 LYS A N 1
ATOM 750 C CA . LYS A 1 94 ? -11.355 -6.663 2.850 1.00 92.12 94 LYS A CA 1
ATOM 751 C C . LYS A 1 94 ? -11.988 -7.970 3.330 1.00 92.12 94 LYS A C 1
ATOM 753 O O . LYS A 1 94 ? -12.278 -8.090 4.512 1.00 92.12 94 LYS A O 1
ATOM 758 N N . GLU A 1 95 ? -12.162 -8.942 2.437 1.00 93.25 95 GLU A N 1
ATOM 759 C CA . GLU A 1 95 ? -12.739 -10.251 2.781 1.00 93.25 95 GLU A CA 1
ATOM 760 C C . GLU A 1 95 ? -11.939 -10.937 3.897 1.00 93.25 95 GLU A C 1
ATOM 762 O O . GLU A 1 95 ? -12.509 -11.378 4.890 1.00 93.25 95 GLU A O 1
ATOM 767 N N . TYR A 1 96 ? -10.611 -10.958 3.776 1.00 90.38 96 TYR A N 1
ATOM 768 C CA . TYR A 1 96 ? -9.719 -11.580 4.751 1.00 90.38 96 TYR A CA 1
ATOM 769 C C . TYR A 1 96 ? -9.797 -10.943 6.145 1.00 90.38 96 TYR A C 1
ATOM 771 O O . TYR A 1 96 ? -9.829 -11.658 7.149 1.00 90.38 96 TYR A O 1
ATOM 779 N N . ILE A 1 97 ? -9.793 -9.608 6.235 1.00 87.75 97 ILE A N 1
ATOM 780 C CA . ILE A 1 97 ? -9.793 -8.932 7.537 1.00 87.75 97 ILE A CA 1
ATOM 781 C C . ILE A 1 97 ? -11.175 -8.968 8.199 1.00 87.75 97 ILE A C 1
ATOM 783 O O . ILE A 1 97 ? -11.259 -9.119 9.419 1.00 87.75 97 ILE A O 1
ATOM 787 N N . GLU A 1 98 ? -12.247 -8.889 7.407 1.00 90.25 98 GLU A N 1
ATOM 788 C CA . GLU A 1 98 ? -13.625 -8.955 7.903 1.00 90.25 98 GLU A CA 1
ATOM 789 C C . GLU A 1 98 ? -14.002 -10.364 8.374 1.00 90.25 98 GLU A C 1
ATOM 791 O O . GLU A 1 98 ? -14.662 -10.486 9.403 1.00 90.25 98 GLU A O 1
ATOM 796 N N . ASP A 1 99 ? -13.529 -11.420 7.702 1.00 89.75 99 ASP A N 1
ATOM 797 C CA . ASP A 1 99 ? -13.733 -12.812 8.140 1.00 89.75 99 ASP A CA 1
ATOM 798 C C . ASP A 1 99 ? -12.997 -13.121 9.454 1.00 89.75 99 ASP A C 1
ATOM 800 O O . ASP A 1 99 ? -13.501 -13.828 10.327 1.00 89.75 99 ASP A O 1
ATOM 804 N N . ARG A 1 100 ? -11.807 -12.540 9.649 1.00 84.75 100 ARG A N 1
ATOM 805 C CA . ARG A 1 100 ? -11.016 -12.760 10.866 1.00 84.75 100 ARG A CA 1
ATOM 806 C C . ARG A 1 100 ? -11.623 -12.099 12.110 1.00 84.75 100 ARG A C 1
ATOM 808 O O . ARG A 1 100 ? -11.465 -12.635 13.208 1.00 84.75 100 ARG A O 1
ATOM 815 N N . GLY A 1 101 ? -12.199 -10.902 11.980 1.00 74.75 101 GLY A N 1
ATOM 816 C CA . GLY A 1 101 ? -12.803 -10.143 13.087 1.00 74.75 101 GLY A CA 1
ATOM 817 C C . GLY A 1 101 ? -11.844 -9.630 14.180 1.00 74.75 101 GLY A C 1
ATOM 818 O O . GLY A 1 101 ? -12.302 -9.039 15.154 1.00 74.75 101 GLY A O 1
ATOM 819 N N . ARG A 1 102 ? -10.523 -9.840 14.057 1.00 71.75 102 ARG A N 1
ATOM 820 C CA . ARG A 1 102 ? -9.496 -9.337 14.993 1.00 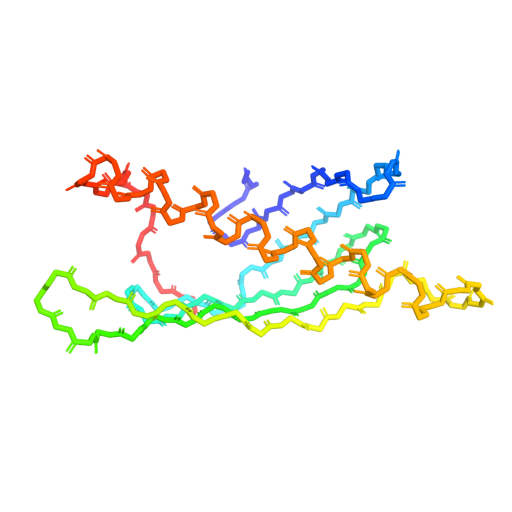71.75 102 ARG A CA 1
ATOM 821 C C . ARG A 1 102 ? -8.181 -9.003 14.292 1.00 71.75 102 ARG A C 1
ATOM 823 O O . ARG A 1 102 ? -7.826 -9.627 13.292 1.00 71.75 102 ARG A O 1
ATOM 830 N N . GLU A 1 103 ? -7.430 -8.058 14.848 1.00 70.00 103 GLU A N 1
ATOM 831 C CA . GLU A 1 103 ? -6.108 -7.677 14.344 1.00 70.00 103 GLU A CA 1
ATOM 832 C C . GLU A 1 103 ? -5.070 -8.808 14.444 1.00 70.00 103 GLU A C 1
ATOM 834 O O . GLU A 1 103 ? -5.174 -9.721 15.268 1.00 70.00 103 GLU A O 1
ATOM 839 N N . SER A 1 104 ? -4.045 -8.750 13.588 1.00 70.44 104 SER A N 1
ATOM 840 C CA . SER A 1 104 ? -2.933 -9.710 13.577 1.00 70.44 104 SER A CA 1
ATOM 841 C C . SER A 1 104 ? -1.896 -9.486 14.682 1.00 70.44 104 SER A C 1
ATOM 843 O O . SER A 1 104 ? -1.039 -10.349 14.850 1.00 70.44 104 SER A O 1
ATOM 845 N N . GLY A 1 105 ? -1.955 -8.366 15.416 1.00 69.94 105 GLY A N 1
ATOM 846 C CA . GLY A 1 105 ? -0.965 -8.003 16.441 1.00 69.94 105 GLY A CA 1
ATOM 847 C C . GLY A 1 105 ? 0.391 -7.562 15.872 1.00 69.94 105 GLY A C 1
ATOM 848 O O . GLY A 1 105 ? 1.424 -7.791 16.493 1.00 69.94 105 GLY A O 1
ATOM 849 N N . SER A 1 106 ? 0.400 -6.996 14.663 1.00 75.38 106 SER A N 1
ATOM 850 C CA . SER A 1 106 ? 1.610 -6.506 13.989 1.00 75.38 106 SER A CA 1
ATOM 851 C C . SER A 1 106 ? 2.144 -5.208 14.621 1.00 75.38 106 SER A C 1
ATOM 853 O O . SER A 1 106 ? 1.461 -4.584 15.429 1.00 75.38 106 SER A O 1
ATOM 855 N N . TRP A 1 107 ? 3.373 -4.815 14.267 1.00 79.31 107 TRP A N 1
ATOM 856 C CA . TRP A 1 107 ? 4.038 -3.604 14.769 1.00 79.31 107 TRP A CA 1
ATOM 857 C C . TRP A 1 107 ? 3.185 -2.337 14.560 1.00 79.31 107 TRP A C 1
ATOM 859 O O . TRP A 1 107 ? 2.628 -2.140 13.483 1.00 79.31 107 TRP A O 1
ATOM 869 N N . ARG A 1 108 ? 3.090 -1.493 15.599 1.00 81.62 108 ARG A N 1
ATOM 870 C CA . ARG A 1 108 ? 2.257 -0.272 15.658 1.00 81.62 108 ARG A CA 1
ATOM 871 C C . ARG A 1 108 ? 3.072 0.986 16.011 1.00 81.62 108 ARG A C 1
ATOM 873 O O . ARG A 1 108 ? 2.557 1.875 16.679 1.00 81.62 108 ARG A O 1
ATOM 880 N N . GLY A 1 109 ? 4.360 1.030 15.667 1.00 82.88 109 GLY A N 1
ATOM 881 C CA . GLY A 1 109 ? 5.174 2.229 15.897 1.00 82.88 109 GLY A CA 1
ATOM 882 C C . GLY A 1 109 ? 4.817 3.370 14.941 1.00 82.88 109 GLY A C 1
ATOM 883 O O . GLY A 1 109 ? 4.086 3.165 13.973 1.00 82.88 109 GLY A O 1
ATOM 884 N N . GLU A 1 110 ? 5.337 4.560 15.220 1.00 88.69 110 GLU A N 1
ATOM 885 C CA . GLU A 1 110 ? 5.273 5.707 14.309 1.00 88.69 110 GLU A CA 1
ATOM 886 C C . GLU A 1 110 ? 6.600 5.851 13.553 1.00 88.69 110 GLU A C 1
ATOM 888 O O . GLU A 1 110 ? 7.660 5.515 14.095 1.00 88.69 110 GLU A O 1
ATOM 893 N N . VAL A 1 111 ? 6.525 6.323 12.305 1.00 89.06 111 VAL A N 1
ATOM 894 C CA . VAL A 1 111 ? 7.673 6.675 11.445 1.00 89.06 111 VAL A CA 1
ATOM 895 C C . VAL A 1 111 ? 7.530 8.120 11.020 1.00 89.06 111 VAL A C 1
ATOM 897 O O . VAL A 1 111 ? 6.423 8.436 10.523 1.00 89.06 111 VAL A O 1
#

Radius of gyration: 15.26 Å; chains: 1; bounding box: 34×20×41 Å

Sequence (111 aa):
QRTDTMTHWVAKVGGVTKEFEAEITEQIPDERVAWTTLSGEVEQAGVVTFHRLEENRTKVMLQLDYDPDGFKENVGDKLGLVKRQITGDLKRFKEYIEDRGRESGSWRGEV

Foldseek 3Di:
DPDPFKDWDWDQFPNDTWTFIKGFPWDAFQAKTWMFTPDTQWGKTKMWGWDDPDPPDIDIDIDMDTDRDPDDDDPPVRVVRVVVVVVVVVVVVVVVCVVVVDDPPDDRDTD

pLDDT: mean 86.83, std 11.34, range [48.28, 98.06]